Protein AF-A0A7S0WZC3-F1 (afdb_monomer_lite)

InterPro domains:
  IPR027417 P-loop containing nucleoside triphosphate hydrolase [SSF52540] (1-118)
  IPR050311 Origin recognition complex 1/Cell division control protein 6 [PTHR10763] (1-121)
  IPR054425 Cdc6/ORC1-like, ATPase lid domain [PF22606] (60-116)

Organism: NCBI:txid1034604

Foldseek 3Di:
DCLVCLDPVSVVVVVLLVQCVDPPHPDDDDDDDPDPCPLVSDDVVSNVSVVVPDDDDDQAALVRLLVVVCVVCVVVVNNVVDDSVNLSVLSVVCNVPPSDSVSSVVSVVVVVVVVVVVVPPPCVPVVVVVVVVVVVVVPD

Sequence (140 aa):
EIDVLITKDQGVLYNLFEWPMRPGSRFAVIGVSNTHDLDERVLPRIQSRLASAKLAFAPYNREQLTAIVTQRLESAGVLHLVEPYAIQIAVAKVAGSTGDVRRALELLRRTVEIAEQASKAPQTAAARAAAAVAGAAASA

Structure (mmCIF, N/CA/C/O backbone):
data_AF-A0A7S0WZC3-F1
#
_entry.id   AF-A0A7S0WZC3-F1
#
loop_
_atom_site.group_PDB
_atom_site.id
_atom_site.type_symbol
_atom_site.label_atom_id
_atom_site.label_alt_id
_atom_site.label_comp_id
_atom_site.label_asym_id
_atom_site.label_entity_id
_atom_site.label_seq_id
_atom_site.pdbx_PDB_ins_code
_atom_site.Cartn_x
_atom_site.Cartn_y
_atom_site.Cartn_z
_atom_site.occupancy
_atom_site.B_iso_or_equiv
_atom_site.auth_seq_id
_atom_site.auth_comp_id
_atom_site.auth_asym_id
_atom_site.auth_atom_id
_atom_site.pdbx_PDB_model_num
ATOM 1 N N . GLU A 1 1 ? 2.412 -8.228 -9.743 1.00 83.12 1 GLU A N 1
ATOM 2 C CA . GLU A 1 1 ? 3.502 -7.323 -9.335 1.00 83.12 1 GLU A CA 1
ATOM 3 C C . GLU A 1 1 ? 4.586 -7.441 -10.405 1.00 83.12 1 GLU A C 1
ATOM 5 O O . GLU A 1 1 ? 4.773 -8.536 -10.932 1.00 83.12 1 GLU A O 1
ATOM 10 N N . ILE A 1 2 ? 5.139 -6.324 -10.888 1.00 86.38 2 ILE A N 1
ATOM 11 C CA . ILE A 1 2 ? 6.032 -6.322 -12.069 1.00 86.38 2 ILE A CA 1
ATOM 12 C C . ILE A 1 2 ? 7.431 -6.876 -11.760 1.00 86.38 2 ILE A C 1
ATOM 14 O O . ILE A 1 2 ? 8.098 -7.416 -12.637 1.00 86.38 2 ILE A O 1
ATOM 18 N N . ASP A 1 3 ? 7.841 -6.791 -10.502 1.00 84.88 3 ASP A N 1
ATOM 19 C CA . ASP A 1 3 ? 9.036 -7.405 -9.923 1.00 84.88 3 ASP A CA 1
ATOM 20 C C . ASP A 1 3 ? 9.087 -8.934 -10.100 1.00 84.88 3 ASP A C 1
ATOM 22 O O . ASP A 1 3 ? 10.170 -9.491 -10.277 1.00 84.88 3 ASP A O 1
ATOM 26 N N . VAL A 1 4 ? 7.937 -9.612 -10.166 1.00 85.69 4 VAL A N 1
ATOM 27 C CA . VAL A 1 4 ? 7.846 -11.052 -10.488 1.00 85.69 4 VAL A CA 1
ATOM 28 C C . VAL A 1 4 ? 8.352 -11.365 -11.903 1.00 85.69 4 VAL A C 1
ATOM 30 O O . VAL A 1 4 ? 8.828 -12.467 -12.168 1.00 85.69 4 VAL A O 1
ATOM 33 N N . LEU A 1 5 ? 8.278 -10.402 -12.826 1.00 84.19 5 LEU A N 1
ATOM 34 C CA . LEU A 1 5 ? 8.725 -10.571 -14.213 1.00 84.19 5 LEU A CA 1
ATOM 35 C C . LEU A 1 5 ? 10.236 -10.350 -14.389 1.00 84.19 5 LEU A C 1
ATOM 37 O O . LEU A 1 5 ? 10.746 -10.485 -15.505 1.00 84.19 5 LEU A O 1
ATOM 41 N N . ILE A 1 6 ? 10.966 -10.026 -13.315 1.00 82.31 6 ILE A N 1
ATOM 42 C CA . ILE A 1 6 ? 12.427 -9.931 -13.339 1.00 82.31 6 ILE A CA 1
ATOM 43 C C . ILE A 1 6 ? 13.006 -11.348 -13.362 1.00 82.31 6 ILE A C 1
ATOM 45 O O . ILE A 1 6 ? 13.189 -11.998 -12.334 1.00 82.31 6 ILE A O 1
ATOM 49 N N . THR A 1 7 ? 13.316 -11.831 -14.559 1.00 83.00 7 THR A N 1
ATOM 50 C CA . THR A 1 7 ? 14.033 -13.093 -14.779 1.00 83.00 7 THR A CA 1
ATOM 51 C C . THR A 1 7 ? 15.495 -12.830 -15.144 1.00 83.00 7 THR A C 1
ATOM 53 O O . THR A 1 7 ? 15.889 -11.683 -15.335 1.00 83.00 7 THR A O 1
ATOM 56 N N . LYS A 1 8 ? 16.329 -13.874 -15.255 1.00 77.50 8 LYS A N 1
ATOM 57 C CA . LYS A 1 8 ? 17.740 -13.712 -15.664 1.00 77.50 8 LYS A CA 1
ATOM 58 C C . LYS A 1 8 ? 17.879 -13.080 -17.053 1.00 77.50 8 LYS A C 1
ATOM 60 O O . LYS A 1 8 ? 18.728 -12.218 -17.241 1.00 77.50 8 LYS A O 1
ATOM 65 N N . ASP A 1 9 ? 17.009 -13.468 -17.983 1.00 79.50 9 ASP A N 1
ATOM 66 C CA . ASP A 1 9 ? 17.070 -12.998 -19.371 1.00 79.50 9 ASP A CA 1
ATOM 67 C C . ASP A 1 9 ? 16.384 -11.639 -19.574 1.00 79.50 9 ASP A C 1
ATOM 69 O O . ASP A 1 9 ? 16.621 -10.978 -20.581 1.00 79.50 9 ASP A O 1
ATOM 73 N N . GLN A 1 10 ? 15.508 -11.221 -18.647 1.00 80.00 10 GLN A N 1
ATOM 74 C CA . GLN A 1 10 ? 14.750 -9.954 -18.654 1.00 80.00 10 GLN A CA 1
ATOM 75 C C . GLN A 1 10 ? 14.017 -9.600 -19.969 1.00 80.00 10 GLN A C 1
ATOM 77 O O . GLN A 1 10 ? 13.505 -8.489 -20.118 1.00 80.00 10 GLN A O 1
ATOM 82 N N . GLY A 1 11 ? 13.903 -10.535 -20.918 1.00 83.88 11 GLY A N 1
ATOM 83 C CA . GLY A 1 11 ? 13.365 -10.275 -22.256 1.00 83.88 11 GLY A CA 1
ATOM 84 C C . GLY A 1 11 ? 11.889 -9.876 -22.251 1.00 83.88 11 GLY A C 1
ATOM 85 O O . GLY A 1 11 ? 11.481 -8.996 -23.004 1.00 83.88 11 GLY A O 1
ATOM 86 N N . VAL A 1 12 ? 11.089 -10.461 -21.354 1.00 86.38 12 VAL A N 1
ATOM 87 C CA . VAL A 1 12 ? 9.667 -10.109 -21.197 1.00 86.38 12 VAL A CA 1
ATOM 88 C C . VAL A 1 12 ? 9.514 -8.660 -20.739 1.00 86.38 12 VAL A C 1
ATOM 90 O O . VAL A 1 12 ? 8.738 -7.904 -21.321 1.00 86.38 12 VAL A O 1
ATOM 93 N N . LEU A 1 13 ? 10.288 -8.261 -19.728 1.00 86.00 13 LEU A N 1
ATOM 94 C CA . LEU A 1 13 ? 10.252 -6.911 -19.182 1.00 86.00 13 LEU A CA 1
ATOM 95 C C . LEU A 1 13 ? 10.735 -5.883 -20.213 1.00 86.00 13 LEU A C 1
ATOM 97 O O . LEU A 1 13 ? 10.120 -4.833 -20.379 1.00 86.00 13 LEU A O 1
ATOM 101 N N . TYR A 1 14 ? 11.790 -6.218 -20.959 1.00 85.94 14 TYR A N 1
ATOM 102 C CA . TYR A 1 14 ? 12.279 -5.397 -22.062 1.00 85.94 14 TYR A CA 1
ATOM 103 C C . TYR A 1 14 ? 11.193 -5.164 -23.121 1.00 85.94 14 TYR A C 1
ATOM 105 O O . TYR A 1 14 ? 10.919 -4.018 -23.470 1.00 85.94 14 TYR A O 1
ATOM 113 N N . ASN A 1 15 ? 10.539 -6.235 -23.584 1.00 87.25 15 ASN A N 1
ATOM 114 C CA . ASN A 1 15 ? 9.492 -6.156 -24.603 1.00 87.25 15 ASN A CA 1
ATOM 115 C C . ASN A 1 15 ? 8.307 -5.300 -24.140 1.00 87.25 15 ASN A C 1
ATOM 117 O O . ASN A 1 15 ? 7.837 -4.450 -24.895 1.00 87.25 15 ASN A O 1
ATOM 121 N N . LEU A 1 16 ? 7.869 -5.469 -22.887 1.00 88.00 16 LEU A N 1
ATOM 122 C CA . LEU A 1 16 ? 6.785 -4.677 -22.301 1.00 88.00 16 LEU A CA 1
ATOM 123 C C . LEU A 1 16 ? 7.072 -3.172 -22.349 1.00 88.00 16 LEU A C 1
ATOM 125 O O . LEU A 1 16 ? 6.179 -2.397 -22.681 1.00 88.00 16 LEU A O 1
ATOM 129 N N . PHE A 1 17 ? 8.308 -2.755 -22.066 1.00 85.19 17 PHE A N 1
ATOM 130 C CA . PHE A 1 17 ? 8.698 -1.343 -22.136 1.00 85.19 17 PHE A CA 1
ATOM 131 C C . PHE A 1 17 ? 9.059 -0.868 -23.549 1.00 85.19 17 PHE A C 1
ATOM 133 O O . PHE A 1 17 ? 9.088 0.337 -23.795 1.00 85.19 17 PHE A O 1
ATOM 140 N N . GLU A 1 18 ? 9.303 -1.779 -24.491 1.00 86.25 18 GLU A N 1
ATOM 141 C CA . GLU A 1 18 ? 9.550 -1.442 -25.894 1.00 86.25 18 GLU A CA 1
ATOM 142 C C . GLU A 1 18 ? 8.247 -1.175 -26.664 1.00 86.25 18 GLU A C 1
ATOM 144 O O . GLU A 1 18 ? 8.193 -0.259 -27.484 1.00 86.25 18 GLU A O 1
ATOM 149 N N . TRP A 1 19 ? 7.179 -1.938 -26.408 1.00 89.56 19 TRP A N 1
ATOM 150 C CA . TRP A 1 19 ? 5.927 -1.841 -27.171 1.00 89.56 19 TRP A CA 1
ATOM 151 C C . TRP A 1 19 ? 5.286 -0.438 -27.195 1.00 89.56 19 TRP A C 1
ATOM 153 O O . TRP A 1 19 ? 4.825 -0.041 -28.270 1.00 89.56 19 TRP A O 1
ATOM 163 N N . PRO A 1 20 ? 5.275 0.354 -26.101 1.00 88.06 20 PRO A N 1
ATOM 164 C CA . PRO A 1 20 ? 4.784 1.735 -26.131 1.00 88.06 20 PRO A CA 1
ATOM 165 C C . PRO A 1 20 ? 5.627 2.671 -27.006 1.00 88.06 20 PRO A C 1
ATOM 167 O O . PRO A 1 20 ? 5.119 3.667 -27.504 1.00 88.06 20 PRO A O 1
ATOM 170 N N . MET A 1 21 ? 6.914 2.365 -27.203 1.00 85.06 21 MET A N 1
ATOM 171 C CA . MET A 1 21 ? 7.858 3.235 -27.918 1.00 85.06 21 MET A CA 1
ATOM 172 C C . MET A 1 21 ? 7.846 3.036 -29.436 1.00 85.06 21 MET A C 1
ATOM 174 O O . MET A 1 21 ? 8.493 3.791 -30.162 1.00 85.06 21 MET A O 1
ATOM 178 N N . ARG A 1 22 ? 7.145 2.014 -29.937 1.00 89.81 22 ARG A N 1
ATOM 179 C CA . ARG A 1 22 ? 7.088 1.734 -31.374 1.00 89.81 22 ARG A CA 1
ATOM 180 C C . ARG A 1 22 ? 6.279 2.816 -32.106 1.00 89.81 22 ARG A C 1
ATOM 182 O O . ARG A 1 22 ? 5.237 3.243 -31.605 1.00 89.81 22 ARG A O 1
ATOM 189 N N . PRO A 1 23 ? 6.711 3.252 -33.303 1.00 91.50 23 PRO A N 1
ATOM 190 C CA . PRO A 1 23 ? 5.985 4.258 -34.070 1.00 91.50 23 PRO A CA 1
ATOM 191 C C . PRO A 1 23 ? 4.574 3.759 -34.410 1.00 91.50 23 PRO A C 1
ATOM 193 O O . PRO A 1 23 ? 4.395 2.622 -34.839 1.00 91.50 23 PRO A O 1
ATOM 196 N N . GLY A 1 24 ? 3.567 4.607 -34.186 1.00 93.31 24 GLY A N 1
ATOM 197 C CA . GLY A 1 24 ? 2.154 4.253 -34.375 1.00 93.31 24 GLY A CA 1
ATOM 198 C C . GLY A 1 24 ? 1.546 3.399 -33.253 1.00 93.31 24 GLY A C 1
ATOM 199 O O . GLY A 1 24 ? 0.389 2.992 -33.363 1.00 93.31 24 GLY A O 1
ATOM 200 N N . SER A 1 25 ? 2.286 3.133 -32.171 1.00 92.06 25 SER A N 1
ATOM 201 C CA . SER A 1 25 ? 1.772 2.385 -31.024 1.00 92.06 25 SER A CA 1
ATOM 202 C C . SER A 1 25 ? 0.731 3.193 -30.244 1.00 92.06 25 SER A C 1
ATOM 204 O O . SER A 1 25 ? 0.939 4.358 -29.913 1.00 92.06 25 SER A O 1
ATOM 206 N N . ARG A 1 26 ? -0.398 2.554 -29.920 1.00 91.81 26 ARG A N 1
ATOM 207 C CA . ARG A 1 26 ? -1.445 3.077 -29.018 1.00 91.81 26 ARG A CA 1
ATOM 208 C C . ARG A 1 26 ? -1.473 2.301 -27.699 1.00 91.81 26 ARG A C 1
ATOM 210 O O . ARG A 1 26 ? -2.535 2.076 -27.125 1.00 91.81 26 ARG A O 1
ATOM 217 N N . PHE A 1 27 ? -0.310 1.827 -27.268 1.00 89.81 27 PHE A N 1
ATOM 218 C CA . PHE A 1 27 ? -0.153 0.954 -26.115 1.00 89.81 27 PHE A CA 1
ATOM 219 C C . PHE A 1 27 ? 0.498 1.704 -24.952 1.00 89.81 27 PHE A C 1
ATOM 221 O O . PHE A 1 27 ? 1.499 2.392 -25.136 1.00 89.81 27 PHE A O 1
ATOM 228 N N . ALA A 1 28 ? -0.058 1.548 -23.753 1.00 88.50 28 ALA A N 1
ATOM 229 C CA . ALA A 1 28 ? 0.479 2.109 -22.520 1.00 88.50 28 ALA A CA 1
ATOM 230 C C . ALA A 1 28 ? 0.640 0.999 -21.477 1.00 88.50 28 ALA A C 1
ATOM 232 O O . ALA A 1 28 ? -0.218 0.124 -21.360 1.00 88.50 28 ALA A O 1
ATOM 233 N N . VAL A 1 29 ? 1.730 1.052 -20.710 1.00 87.31 29 VAL A N 1
ATOM 234 C CA . VAL A 1 29 ? 2.024 0.099 -19.633 1.00 87.31 29 VAL A CA 1
ATOM 235 C C . VAL A 1 29 ? 2.090 0.843 -18.316 1.00 87.31 29 VAL A C 1
ATOM 237 O O . VAL A 1 29 ? 2.845 1.802 -18.182 1.00 87.31 29 VAL A O 1
ATOM 240 N N . ILE A 1 30 ? 1.332 0.360 -17.334 1.00 89.06 30 ILE A N 1
ATOM 241 C CA . ILE A 1 30 ? 1.418 0.806 -15.946 1.00 89.06 30 ILE A CA 1
ATOM 242 C C . ILE A 1 30 ? 1.898 -0.390 -15.127 1.00 89.06 30 ILE A C 1
ATOM 244 O O . ILE A 1 30 ? 1.184 -1.380 -14.975 1.00 89.06 30 ILE A O 1
ATOM 248 N N . GLY A 1 31 ? 3.136 -0.313 -14.645 1.00 88.00 31 GLY A N 1
ATOM 249 C CA . GLY A 1 31 ? 3.736 -1.326 -13.783 1.00 88.00 31 GLY A CA 1
ATOM 250 C C . GLY A 1 31 ? 3.588 -0.948 -12.313 1.00 88.00 31 GLY A C 1
ATOM 251 O O . GLY A 1 31 ? 3.921 0.170 -11.934 1.00 88.00 31 GLY A O 1
ATOM 252 N N . VAL A 1 32 ? 3.130 -1.885 -11.482 1.00 90.31 32 VAL A N 1
ATOM 253 C CA . VAL A 1 32 ? 3.085 -1.727 -10.020 1.00 90.31 32 VAL A CA 1
ATOM 254 C C . VAL A 1 32 ? 4.090 -2.691 -9.392 1.00 90.31 32 VAL A C 1
ATOM 256 O O . VAL A 1 32 ? 4.041 -3.897 -9.659 1.00 90.31 32 VAL A O 1
ATOM 259 N N . SER A 1 33 ? 4.997 -2.146 -8.581 1.00 88.38 33 SER A N 1
ATOM 260 C CA . SER A 1 33 ? 6.030 -2.863 -7.827 1.00 88.38 33 SER A CA 1
ATOM 261 C C . SER A 1 33 ? 5.900 -2.518 -6.349 1.00 88.38 33 SER A C 1
ATOM 263 O O . SER A 1 33 ? 5.606 -1.368 -6.019 1.00 88.38 33 SER A O 1
ATOM 265 N N . ASN A 1 34 ? 6.148 -3.488 -5.472 1.00 84.00 34 ASN A N 1
ATOM 266 C CA . ASN A 1 34 ? 6.205 -3.243 -4.028 1.00 84.00 34 ASN A CA 1
ATOM 267 C C . ASN A 1 34 ? 7.543 -2.634 -3.605 1.00 84.00 34 ASN A C 1
ATOM 269 O O . ASN A 1 34 ? 7.637 -1.977 -2.568 1.00 84.00 34 ASN A O 1
ATOM 273 N N . THR A 1 35 ? 8.586 -2.866 -4.398 1.00 76.88 35 THR A N 1
ATOM 274 C CA . THR A 1 35 ? 9.932 -2.419 -4.081 1.00 76.88 35 THR A CA 1
ATOM 275 C C . THR A 1 35 ? 10.324 -1.218 -4.933 1.00 76.88 35 THR A C 1
ATOM 277 O O . THR A 1 35 ? 9.985 -1.110 -6.117 1.00 76.88 35 THR A O 1
ATOM 280 N N . HIS A 1 36 ? 11.030 -0.286 -4.294 1.00 72.25 36 HIS A N 1
ATOM 281 C CA . HIS A 1 36 ? 11.493 0.953 -4.911 1.00 72.25 36 HIS A CA 1
ATOM 282 C C . HIS A 1 36 ? 12.813 0.778 -5.674 1.00 72.25 36 HIS A C 1
ATOM 284 O O . HIS A 1 36 ? 13.229 1.727 -6.321 1.00 72.25 36 HIS A O 1
ATOM 290 N N . ASP A 1 37 ? 13.438 -0.397 -5.620 1.00 73.94 37 ASP A N 1
ATOM 291 C CA . ASP A 1 37 ? 14.732 -0.752 -6.224 1.00 73.94 37 ASP A CA 1
ATOM 292 C C . ASP A 1 37 ? 14.583 -1.481 -7.575 1.00 73.94 37 ASP A C 1
ATOM 294 O O . ASP A 1 37 ? 15.542 -2.049 -8.099 1.00 73.94 37 ASP A O 1
ATOM 298 N N . LEU A 1 38 ? 13.379 -1.491 -8.163 1.00 74.81 38 LEU A N 1
ATOM 299 C CA . LEU A 1 38 ? 13.123 -2.134 -9.457 1.00 74.81 38 LEU A CA 1
ATOM 300 C C . LEU A 1 38 ? 14.107 -1.650 -10.535 1.00 74.81 38 LEU A C 1
ATOM 302 O O . LEU A 1 38 ? 14.604 -2.447 -11.321 1.00 74.81 38 LEU A O 1
ATOM 306 N N . ASP A 1 39 ? 14.405 -0.356 -10.554 1.00 73.06 39 ASP A N 1
ATOM 307 C CA . ASP A 1 39 ? 15.332 0.298 -11.475 1.00 73.06 39 ASP A CA 1
ATOM 308 C C . ASP A 1 39 ? 16.792 -0.140 -11.305 1.00 73.06 39 ASP A C 1
ATOM 310 O O . ASP A 1 39 ? 17.530 -0.148 -12.287 1.00 73.06 39 ASP A O 1
ATOM 314 N N . GLU A 1 40 ? 17.194 -0.566 -10.109 1.00 76.62 40 GLU A N 1
ATOM 315 C CA . GLU A 1 40 ? 18.545 -1.072 -9.831 1.00 76.62 40 GLU A CA 1
ATOM 316 C C . GLU A 1 40 ? 18.718 -2.534 -10.270 1.00 76.62 40 GLU A C 1
ATOM 318 O O . GLU A 1 40 ? 19.829 -2.995 -10.530 1.00 76.62 40 GLU A O 1
ATOM 323 N N . ARG A 1 41 ? 17.610 -3.276 -10.376 1.00 77.19 41 ARG A N 1
ATOM 324 C CA . ARG A 1 41 ? 17.596 -4.716 -10.681 1.00 77.19 41 ARG A CA 1
ATOM 325 C C . ARG A 1 41 ? 17.398 -5.027 -12.165 1.00 77.19 41 ARG A C 1
ATOM 327 O O . ARG A 1 41 ? 17.535 -6.183 -12.576 1.00 77.19 41 ARG A O 1
ATOM 334 N N . VAL A 1 42 ? 17.057 -4.026 -12.973 1.00 80.06 42 VAL A N 1
ATOM 335 C CA . VAL A 1 42 ? 16.792 -4.174 -14.412 1.00 80.06 42 VAL A CA 1
ATOM 336 C C . VAL A 1 42 ? 17.986 -3.755 -15.264 1.00 80.06 42 VAL A C 1
ATOM 338 O O . VAL A 1 42 ? 18.847 -2.991 -14.840 1.00 80.06 42 VAL A O 1
ATOM 341 N N . LEU A 1 43 ? 18.032 -4.235 -16.507 1.00 79.06 43 LEU A N 1
ATOM 342 C CA . LEU A 1 43 ? 19.067 -3.854 -17.465 1.00 79.06 43 LEU A CA 1
ATOM 343 C C . LEU A 1 43 ? 19.127 -2.319 -17.645 1.00 79.06 43 LEU A C 1
ATOM 345 O O . LEU A 1 43 ? 18.073 -1.685 -17.775 1.00 79.06 43 LEU A O 1
ATOM 349 N N . PRO A 1 44 ? 20.324 -1.716 -17.809 1.00 79.44 44 PRO A N 1
ATOM 350 C CA . PRO A 1 44 ? 20.492 -0.260 -17.944 1.00 79.44 44 PRO A CA 1
ATOM 351 C C . PRO A 1 44 ? 19.638 0.385 -19.052 1.00 79.44 44 PRO A C 1
ATOM 353 O O . PRO A 1 44 ? 19.162 1.513 -18.931 1.00 79.44 44 PRO A O 1
ATOM 356 N N . ARG A 1 45 ? 19.380 -0.356 -20.141 1.00 78.12 45 ARG A N 1
ATOM 357 C CA . ARG A 1 45 ? 18.525 0.093 -21.259 1.00 78.12 45 ARG A CA 1
ATOM 358 C C . ARG A 1 45 ? 17.047 0.215 -20.868 1.00 78.12 45 ARG A C 1
ATOM 360 O O . ARG A 1 45 ? 16.319 0.983 -21.488 1.00 78.12 45 ARG A O 1
ATOM 367 N N . ILE A 1 46 ? 16.584 -0.572 -19.898 1.00 78.31 46 ILE A N 1
ATOM 368 C CA . ILE A 1 46 ? 15.225 -0.493 -19.343 1.00 78.31 46 ILE A CA 1
ATOM 369 C C . ILE A 1 46 ? 15.184 0.604 -18.276 1.00 78.31 46 ILE A C 1
ATOM 371 O O . ILE A 1 46 ? 14.282 1.437 -18.293 1.00 78.31 46 ILE A O 1
ATOM 375 N N . GLN A 1 47 ? 16.206 0.670 -17.419 1.00 79.62 47 GLN A N 1
ATOM 376 C CA . GLN A 1 47 ? 16.343 1.686 -16.374 1.00 79.62 47 GLN A CA 1
ATOM 377 C C . GLN A 1 47 ? 16.252 3.115 -16.928 1.00 79.62 47 GLN A C 1
ATOM 379 O O . GLN A 1 47 ? 15.448 3.914 -16.451 1.00 79.62 47 GLN A O 1
ATOM 384 N N . SER A 1 48 ? 17.005 3.420 -17.992 1.00 78.56 48 SER A N 1
ATOM 385 C CA . SER A 1 48 ? 16.986 4.742 -18.637 1.00 78.56 48 SER A CA 1
ATOM 386 C C . SER A 1 48 ? 15.593 5.159 -19.124 1.00 78.56 48 SER A C 1
ATOM 388 O O . SER A 1 48 ? 15.308 6.351 -19.196 1.00 78.56 48 SER A O 1
ATOM 390 N N . ARG A 1 49 ? 14.723 4.196 -19.446 1.00 74.50 49 ARG A N 1
ATOM 391 C CA . ARG A 1 49 ? 13.352 4.438 -19.916 1.00 74.50 49 ARG A CA 1
ATOM 392 C C . ARG A 1 49 ? 12.354 4.572 -18.766 1.00 74.50 49 ARG A C 1
ATOM 394 O O . ARG A 1 49 ? 11.351 5.259 -18.909 1.00 74.50 49 ARG A O 1
ATOM 401 N N . LEU A 1 50 ? 12.634 3.918 -17.640 1.00 74.00 50 LEU A N 1
ATOM 402 C CA . LEU A 1 50 ? 11.813 3.944 -16.429 1.00 74.00 50 LEU A CA 1
ATOM 403 C C . LEU A 1 50 ? 12.030 5.200 -15.577 1.00 74.00 50 LEU A C 1
ATOM 405 O O . LEU A 1 50 ? 11.089 5.669 -14.938 1.00 74.00 50 LEU A O 1
ATOM 409 N N . ALA A 1 51 ? 13.250 5.745 -15.572 1.00 64.81 51 ALA A N 1
ATOM 410 C CA . ALA A 1 51 ? 13.668 6.796 -14.644 1.00 64.81 51 ALA A CA 1
ATOM 411 C C . ALA A 1 51 ? 12.786 8.060 -14.675 1.00 64.81 51 ALA A C 1
ATOM 413 O O . ALA A 1 51 ? 12.600 8.703 -13.646 1.00 64.81 51 ALA A O 1
ATOM 414 N N . SER A 1 52 ? 12.199 8.408 -15.823 1.00 65.94 52 SER A N 1
ATOM 415 C CA . SER A 1 52 ? 11.393 9.629 -15.976 1.00 65.94 52 SER A CA 1
ATOM 416 C C . SER A 1 52 ? 9.905 9.468 -15.625 1.00 65.94 52 SER A C 1
ATOM 418 O O . SER A 1 52 ? 9.198 10.469 -15.583 1.00 65.94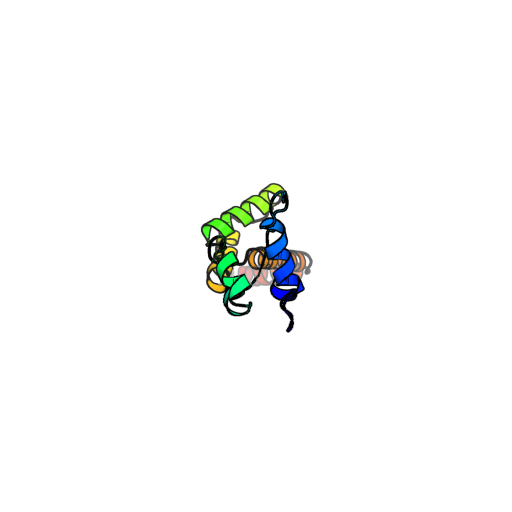 52 SER A O 1
ATOM 420 N N . ALA A 1 53 ? 9.411 8.246 -15.386 1.00 76.88 53 ALA A N 1
ATOM 421 C CA . ALA A 1 53 ? 7.973 7.956 -15.268 1.00 76.88 53 ALA A CA 1
ATOM 422 C C . ALA A 1 53 ? 7.568 7.282 -13.939 1.00 76.88 53 ALA A C 1
ATOM 424 O O . ALA A 1 53 ? 6.500 6.674 -13.845 1.00 76.88 53 ALA A O 1
ATOM 425 N N . LYS A 1 54 ? 8.414 7.360 -12.905 1.00 80.06 54 LYS A N 1
ATOM 426 C CA . LYS A 1 54 ? 8.183 6.705 -11.608 1.00 80.06 54 LYS A CA 1
ATOM 427 C C . LYS A 1 54 ? 7.323 7.577 -10.691 1.00 80.06 54 LYS A C 1
ATOM 429 O O . LYS A 1 54 ? 7.655 8.730 -10.430 1.00 80.06 54 LYS A O 1
ATOM 434 N N . LEU A 1 55 ? 6.257 6.993 -10.146 1.00 87.88 55 LEU A N 1
ATOM 435 C CA . LEU A 1 55 ? 5.459 7.576 -9.068 1.00 87.88 55 LEU A CA 1
ATOM 436 C C . LEU A 1 55 ? 5.615 6.709 -7.816 1.00 87.88 55 LEU A C 1
ATOM 438 O O . LEU A 1 55 ? 5.215 5.546 -7.816 1.00 87.88 55 LEU A O 1
ATOM 442 N N . ALA A 1 56 ? 6.212 7.269 -6.764 1.00 87.25 56 ALA A N 1
ATOM 443 C CA . ALA A 1 56 ? 6.376 6.585 -5.486 1.00 87.25 56 ALA A CA 1
ATOM 444 C C . ALA A 1 56 ? 5.161 6.837 -4.582 1.00 87.25 56 ALA A C 1
ATOM 446 O O . ALA A 1 56 ? 4.785 7.986 -4.342 1.00 87.25 56 ALA A O 1
ATOM 447 N N . PHE A 1 57 ? 4.569 5.763 -4.057 1.00 89.38 57 PHE A N 1
ATOM 448 C CA . PHE A 1 57 ? 3.514 5.840 -3.050 1.00 89.38 57 PHE A CA 1
ATOM 449 C C . PHE A 1 57 ? 4.144 5.708 -1.666 1.00 89.38 57 PHE A C 1
ATOM 451 O O . PHE A 1 57 ? 4.548 4.620 -1.258 1.00 89.38 57 PHE A O 1
ATOM 458 N N . ALA A 1 58 ? 4.250 6.829 -0.953 1.00 89.12 58 ALA A N 1
ATOM 459 C CA . ALA A 1 58 ? 4.713 6.825 0.428 1.00 89.12 58 ALA A CA 1
ATOM 460 C C . ALA A 1 58 ? 3.701 6.103 1.343 1.00 89.12 58 ALA A C 1
ATOM 462 O O . ALA A 1 58 ? 2.499 6.122 1.053 1.00 89.12 58 ALA A O 1
ATOM 463 N N . PRO A 1 59 ? 4.156 5.501 2.459 1.00 90.50 59 PRO A N 1
ATOM 464 C CA . PRO A 1 59 ? 3.259 4.968 3.478 1.00 90.50 59 PRO A CA 1
ATOM 465 C C . PRO A 1 59 ? 2.275 6.033 3.964 1.00 90.50 59 PRO A C 1
ATOM 467 O O . PRO A 1 59 ? 2.617 7.217 4.043 1.00 90.50 59 PRO A O 1
ATOM 470 N N . TYR A 1 60 ? 1.059 5.618 4.316 1.00 94.31 60 TYR A N 1
ATOM 471 C CA . TYR A 1 60 ? 0.046 6.564 4.762 1.00 94.31 60 TYR A CA 1
ATOM 472 C C . TYR A 1 60 ? 0.422 7.183 6.105 1.00 94.31 60 TYR A C 1
ATOM 474 O O . TYR A 1 60 ? 0.832 6.497 7.046 1.00 94.31 60 TYR A O 1
ATOM 482 N N . ASN A 1 61 ? 0.208 8.491 6.215 1.00 92.19 61 ASN A N 1
ATOM 483 C CA . ASN A 1 61 ? 0.331 9.182 7.487 1.00 92.19 61 ASN A CA 1
ATOM 484 C C . ASN A 1 61 ? -0.899 8.916 8.383 1.00 92.19 61 ASN A C 1
ATOM 486 O O . ASN A 1 61 ? -1.918 8.361 7.960 1.00 92.19 61 ASN A O 1
ATOM 490 N N . ARG A 1 62 ? -0.808 9.326 9.651 1.00 92.88 62 ARG A N 1
ATOM 491 C CA . ARG A 1 62 ? -1.869 9.118 10.650 1.00 92.88 62 ARG A CA 1
ATOM 492 C C . ARG A 1 62 ? -3.215 9.722 10.230 1.00 92.88 62 ARG A C 1
ATOM 494 O O . ARG A 1 62 ? -4.255 9.112 10.466 1.00 92.88 62 ARG A O 1
ATOM 501 N N . GLU A 1 63 ? -3.208 10.902 9.622 1.00 93.38 63 GLU A N 1
ATOM 502 C CA . GLU A 1 63 ? -4.425 11.610 9.205 1.00 93.38 63 GLU A CA 1
ATOM 503 C C . GLU A 1 63 ? -5.092 10.907 8.019 1.00 93.38 63 GLU A C 1
ATOM 505 O O . GLU A 1 63 ? -6.293 10.651 8.051 1.00 93.38 63 GLU A O 1
ATOM 510 N N . GLN A 1 64 ? -4.300 10.495 7.027 1.00 94.69 64 GLN A N 1
ATOM 511 C CA . GLN A 1 64 ? -4.747 9.725 5.868 1.00 94.69 64 GLN A CA 1
ATOM 512 C C . GLN A 1 64 ? -5.342 8.382 6.290 1.00 94.69 64 GLN A C 1
ATOM 514 O O . GLN A 1 64 ? -6.438 8.036 5.859 1.00 94.69 64 GLN A O 1
ATOM 519 N N . LEU A 1 65 ? -4.661 7.640 7.168 1.00 94.88 65 LEU A N 1
ATOM 520 C CA . LEU A 1 65 ? -5.185 6.377 7.686 1.00 94.88 65 LEU A CA 1
ATOM 521 C C .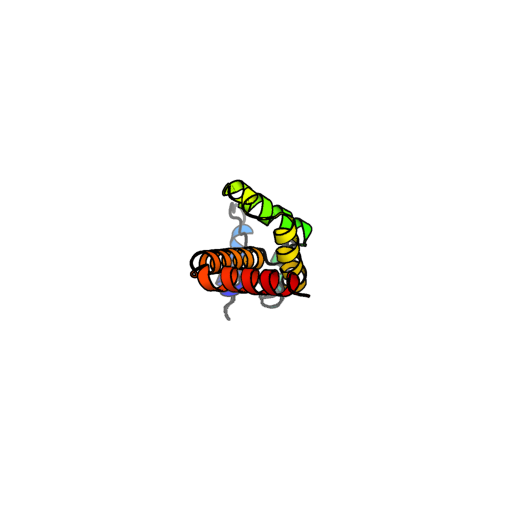 LEU A 1 65 ? -6.493 6.578 8.455 1.00 94.88 65 LEU A C 1
ATOM 523 O O . LEU A 1 65 ? -7.425 5.799 8.272 1.00 94.88 65 LEU A O 1
ATOM 527 N N . THR A 1 66 ? -6.583 7.628 9.276 1.00 94.38 66 THR A N 1
ATOM 528 C CA . THR A 1 66 ? -7.808 7.946 10.023 1.00 94.38 66 THR A CA 1
ATOM 529 C C . THR A 1 66 ? -8.952 8.247 9.062 1.00 94.38 66 THR A C 1
ATOM 531 O O . THR A 1 66 ? -10.023 7.664 9.195 1.00 94.38 66 THR A O 1
ATOM 534 N N . ALA A 1 67 ? -8.718 9.088 8.053 1.00 94.81 67 ALA A N 1
ATOM 535 C CA . ALA A 1 67 ? -9.719 9.422 7.047 1.00 94.81 67 ALA A CA 1
ATOM 536 C C . ALA A 1 67 ? -10.199 8.181 6.278 1.00 94.81 67 ALA A C 1
ATOM 538 O O . ALA A 1 67 ? -11.402 7.958 6.161 1.00 94.81 67 ALA A O 1
ATOM 539 N N . ILE A 1 68 ? -9.271 7.335 5.814 1.00 94.62 68 ILE A N 1
ATOM 540 C CA . ILE A 1 68 ? -9.606 6.118 5.064 1.00 94.62 68 ILE A CA 1
ATOM 541 C C . ILE A 1 68 ? -10.419 5.154 5.931 1.00 94.62 68 ILE A C 1
ATOM 543 O O . ILE A 1 68 ? -11.437 4.632 5.483 1.00 94.62 68 ILE A O 1
ATOM 547 N N . VAL A 1 69 ? -9.990 4.904 7.168 1.00 93.69 69 VAL A N 1
ATOM 548 C CA . VAL A 1 69 ? -10.679 3.982 8.078 1.00 93.69 69 VAL A CA 1
ATOM 549 C C . VAL A 1 69 ? -12.078 4.489 8.418 1.00 93.69 69 VAL A C 1
ATOM 551 O O . VAL A 1 69 ? -13.038 3.729 8.298 1.00 93.69 69 VAL A O 1
ATOM 554 N N . THR A 1 70 ? -12.216 5.766 8.776 1.00 93.69 70 THR A N 1
ATOM 555 C CA . THR A 1 70 ? -13.517 6.374 9.084 1.00 93.69 70 THR A CA 1
ATOM 556 C C . THR A 1 70 ? -14.458 6.289 7.888 1.00 93.69 70 THR A C 1
ATOM 558 O O . THR A 1 70 ? -15.574 5.798 8.036 1.00 93.69 70 THR A O 1
ATOM 561 N N . GLN A 1 71 ? -13.990 6.646 6.686 1.00 95.00 71 GLN A N 1
ATOM 562 C CA . GLN A 1 71 ? -14.789 6.551 5.462 1.00 95.00 71 GLN A CA 1
ATOM 563 C C . GLN A 1 71 ? -15.246 5.109 5.186 1.00 95.00 71 GLN A C 1
ATOM 565 O O . GLN A 1 71 ? -16.373 4.879 4.745 1.00 95.00 71 GLN A O 1
ATOM 570 N N . ARG A 1 72 ? -14.387 4.112 5.440 1.00 93.06 72 ARG A N 1
ATOM 571 C CA . ARG A 1 72 ? -14.732 2.690 5.267 1.00 93.06 72 ARG A CA 1
ATOM 572 C C . ARG A 1 72 ? -15.797 2.236 6.265 1.00 93.06 72 ARG A C 1
ATOM 574 O O . ARG A 1 72 ? -16.723 1.540 5.859 1.00 93.06 72 ARG A O 1
ATOM 581 N N . LEU A 1 73 ? -15.685 2.633 7.532 1.00 91.69 73 LEU A N 1
ATOM 582 C CA . LEU A 1 73 ? -16.673 2.315 8.571 1.00 91.69 73 LEU A CA 1
ATOM 583 C C . LEU A 1 73 ? -18.015 3.011 8.317 1.00 91.69 73 LEU A C 1
ATOM 585 O O . LEU A 1 73 ? -19.068 2.410 8.524 1.00 91.69 73 LEU A O 1
ATOM 589 N N . GLU A 1 74 ? -17.978 4.250 7.831 1.00 94.38 74 GLU A N 1
ATOM 590 C CA . GLU A 1 74 ? -19.162 5.011 7.434 1.00 94.38 74 GLU A CA 1
ATOM 591 C C . GLU A 1 74 ? -19.864 4.366 6.237 1.00 94.38 74 GLU A C 1
ATOM 593 O O . GLU A 1 74 ? -21.063 4.113 6.290 1.00 94.38 74 GLU A O 1
ATOM 598 N N . SER A 1 75 ? -19.106 3.991 5.201 1.00 93.25 75 SER A N 1
ATOM 599 C CA . SER A 1 75 ? -19.640 3.298 4.017 1.00 93.25 75 SER A CA 1
ATOM 600 C C . SER A 1 75 ? -20.269 1.943 4.359 1.00 93.25 75 SER A C 1
ATOM 602 O O . SER A 1 75 ? -21.176 1.488 3.671 1.00 93.25 75 SER A O 1
ATOM 604 N N . ALA A 1 76 ? -19.784 1.291 5.418 1.00 90.75 76 ALA A N 1
ATOM 605 C CA . ALA A 1 76 ? -20.343 0.049 5.941 1.00 90.75 76 ALA A CA 1
ATOM 606 C C . ALA A 1 76 ? -21.500 0.271 6.938 1.00 90.75 76 ALA A C 1
ATOM 608 O O . ALA A 1 76 ? -22.085 -0.700 7.409 1.00 90.75 76 ALA A O 1
ATOM 609 N N . GLY A 1 77 ? -21.831 1.520 7.283 1.00 91.44 77 GLY A N 1
ATOM 610 C CA . GLY A 1 77 ? -22.909 1.862 8.214 1.00 91.44 77 GLY A CA 1
ATOM 611 C C . GLY A 1 77 ? -22.621 1.533 9.681 1.00 91.44 77 GLY A C 1
ATOM 612 O O . GLY A 1 77 ? -23.522 1.616 10.508 1.00 91.44 77 GLY A O 1
ATOM 613 N N . VAL A 1 78 ? -21.381 1.180 10.032 1.00 90.31 78 VAL A N 1
ATOM 614 C CA . VAL A 1 78 ? -20.990 0.703 11.375 1.00 90.31 78 VAL A CA 1
ATOM 615 C C . VAL A 1 78 ? -20.188 1.725 12.175 1.00 90.31 78 VAL A C 1
ATOM 617 O O . VAL A 1 78 ? -19.760 1.433 13.287 1.00 90.31 78 VAL A O 1
ATOM 620 N N . LEU A 1 79 ? -19.988 2.934 11.641 1.00 89.50 79 LEU A N 1
ATOM 621 C CA . LEU A 1 79 ? -19.218 3.983 12.318 1.00 89.50 79 LEU A CA 1
ATOM 622 C C . LEU A 1 79 ? -19.743 4.280 13.733 1.00 89.50 79 LEU A C 1
ATOM 624 O O . LEU A 1 79 ? -18.958 4.492 14.646 1.00 89.50 79 LEU A O 1
ATOM 628 N N . HIS A 1 80 ? -21.061 4.225 13.928 1.00 89.56 80 HIS A N 1
ATOM 629 C CA . HIS A 1 80 ? -21.709 4.472 15.217 1.00 89.56 80 HIS A CA 1
ATOM 630 C C . HIS A 1 80 ? -21.399 3.416 16.296 1.00 89.56 80 HIS A C 1
ATOM 632 O O . HIS A 1 80 ? -21.635 3.670 17.474 1.00 89.56 80 HIS A O 1
ATOM 638 N N . LEU A 1 81 ? -20.886 2.242 15.914 1.00 87.56 81 LEU A N 1
ATOM 639 C CA . LEU A 1 81 ? -20.518 1.166 16.841 1.00 87.56 81 LEU A CA 1
ATOM 640 C C . LEU A 1 81 ? -19.111 1.342 17.425 1.00 87.56 81 LEU A C 1
ATOM 642 O O . LEU A 1 81 ? -18.752 0.645 18.372 1.00 87.56 81 LEU A O 1
ATOM 646 N N . VAL A 1 82 ? -18.299 2.232 16.849 1.00 87.69 82 VAL A N 1
ATOM 647 C CA . VAL A 1 82 ? -16.894 2.407 17.217 1.00 87.69 82 VAL A CA 1
ATOM 648 C C . VAL A 1 82 ? -16.679 3.816 17.747 1.00 87.69 82 VAL A C 1
ATOM 650 O O . VAL A 1 82 ? -16.979 4.802 17.079 1.00 87.69 82 VAL A O 1
ATOM 653 N N . GLU A 1 83 ? -16.107 3.921 18.944 1.00 90.44 83 GLU A N 1
ATOM 654 C CA . GLU A 1 83 ? -15.747 5.218 19.506 1.00 90.44 83 GLU A CA 1
ATOM 655 C C . GLU A 1 83 ? -14.657 5.899 18.647 1.00 90.44 83 GLU A C 1
ATOM 657 O O . GLU A 1 83 ? -13.626 5.277 18.358 1.00 90.44 83 GLU A O 1
ATOM 662 N N . PRO A 1 84 ? -14.808 7.188 18.279 1.00 89.50 84 PRO A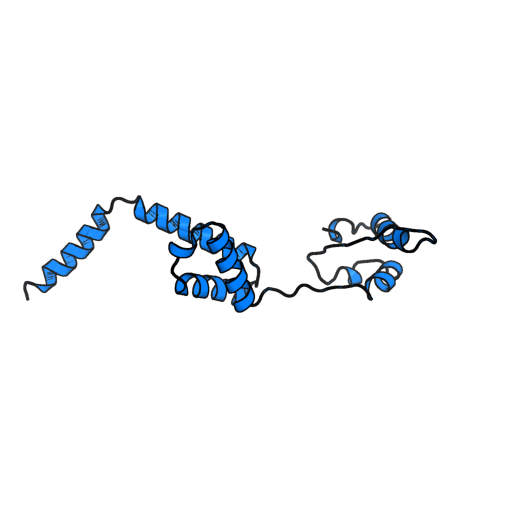 N 1
ATOM 663 C CA . PRO A 1 84 ? -13.827 7.894 17.452 1.00 89.50 84 PRO A CA 1
ATOM 664 C C . PRO A 1 84 ? -12.404 7.888 18.031 1.00 89.50 84 PRO A C 1
ATOM 666 O O . PRO A 1 84 ? -11.426 7.809 17.286 1.00 89.50 84 PRO A O 1
ATOM 669 N N . TYR A 1 85 ? -12.271 7.934 19.359 1.00 90.69 85 TYR A N 1
ATOM 670 C CA . TYR A 1 85 ? -10.972 7.897 20.031 1.00 90.69 85 TYR A CA 1
ATOM 671 C C . TYR A 1 85 ? -10.267 6.538 19.877 1.00 90.69 85 TYR A C 1
ATOM 673 O O . TYR A 1 85 ? -9.049 6.484 19.686 1.00 90.69 85 TYR A O 1
ATOM 681 N N . ALA A 1 86 ? -11.024 5.436 19.847 1.00 89.94 86 ALA A N 1
ATOM 682 C CA . ALA A 1 86 ? -10.480 4.099 19.616 1.00 89.94 86 ALA A CA 1
ATOM 683 C C . ALA A 1 86 ? -9.861 3.967 18.213 1.00 89.94 86 ALA A C 1
ATOM 685 O O . ALA A 1 86 ? -8.789 3.374 18.058 1.00 89.94 86 ALA A O 1
ATOM 686 N N . ILE A 1 87 ? -10.485 4.584 17.200 1.00 91.31 87 ILE A N 1
ATOM 687 C CA . ILE A 1 87 ? -9.952 4.631 15.828 1.00 91.31 87 ILE A CA 1
ATOM 688 C C . ILE A 1 87 ? -8.599 5.350 15.810 1.00 91.31 87 ILE A C 1
ATOM 690 O O . ILE A 1 87 ? -7.642 4.850 15.216 1.00 91.31 87 ILE A O 1
ATOM 694 N N . GLN A 1 88 ? -8.488 6.490 16.498 1.00 91.75 88 GLN A N 1
ATOM 695 C CA . GLN A 1 88 ? -7.243 7.262 16.543 1.00 91.75 88 GLN A CA 1
ATOM 696 C C . GLN A 1 88 ? -6.094 6.477 17.180 1.00 91.75 88 GLN A C 1
ATOM 698 O O . GLN A 1 88 ? -4.978 6.509 16.661 1.00 91.75 88 GLN A O 1
ATOM 703 N N . ILE A 1 89 ? -6.355 5.740 18.263 1.00 90.50 89 ILE A N 1
ATOM 704 C CA . ILE A 1 89 ? -5.341 4.900 18.918 1.00 90.50 89 ILE A CA 1
ATOM 705 C C . ILE A 1 89 ? -4.882 3.776 17.980 1.00 90.50 89 ILE A C 1
ATOM 707 O O . ILE A 1 89 ? -3.677 3.568 17.802 1.00 90.50 89 ILE A O 1
ATOM 711 N N . ALA A 1 90 ? -5.831 3.072 17.354 1.00 90.00 90 ALA A N 1
ATOM 712 C CA . ALA A 1 90 ? -5.536 1.982 16.427 1.00 90.00 90 ALA A CA 1
ATOM 713 C C . ALA A 1 90 ? -4.685 2.469 15.244 1.00 90.00 90 ALA A C 1
ATOM 715 O O . ALA A 1 90 ? -3.655 1.876 14.913 1.00 90.00 90 ALA A O 1
ATOM 716 N N . VAL A 1 91 ? -5.073 3.599 14.651 1.00 93.25 91 VAL A N 1
ATOM 717 C CA . VAL A 1 91 ? -4.351 4.203 13.532 1.00 93.25 91 VAL A CA 1
ATOM 718 C C . VAL A 1 91 ? -2.981 4.727 13.956 1.00 93.25 91 VAL A C 1
ATOM 720 O O . VAL A 1 91 ? -2.008 4.490 13.243 1.00 93.25 91 VAL A O 1
ATOM 723 N N . ALA A 1 92 ? -2.857 5.385 15.112 1.00 91.56 92 ALA A N 1
ATOM 724 C CA . ALA A 1 92 ? -1.572 5.883 15.605 1.00 91.56 92 ALA A CA 1
ATOM 725 C C . ALA A 1 92 ? -0.544 4.752 15.758 1.00 91.56 92 ALA A C 1
ATOM 727 O O . ALA A 1 92 ? 0.623 4.919 15.396 1.00 91.56 92 ALA A O 1
ATOM 728 N N . LYS A 1 93 ? -0.982 3.572 16.215 1.00 90.88 93 LYS A N 1
ATOM 729 C CA . LYS A 1 93 ? -0.114 2.395 16.330 1.00 90.88 93 LYS A CA 1
ATOM 730 C C . LYS A 1 93 ? 0.397 1.904 14.971 1.00 90.88 93 LYS A C 1
ATOM 732 O O . LYS A 1 93 ? 1.565 1.526 14.849 1.00 90.88 93 LYS A O 1
ATOM 737 N N . VAL A 1 94 ? -0.459 1.900 13.953 1.00 92.31 94 VAL A N 1
ATOM 738 C CA . VAL A 1 94 ? -0.105 1.429 12.605 1.00 92.31 94 VAL A CA 1
ATOM 739 C C . VAL A 1 94 ? 0.731 2.456 11.844 1.00 92.31 94 VAL A C 1
ATOM 741 O O . VAL A 1 94 ? 1.732 2.085 11.231 1.00 92.31 94 VAL A O 1
ATOM 744 N N . ALA A 1 95 ? 0.391 3.741 11.950 1.00 91.19 95 ALA A N 1
ATOM 745 C CA . ALA A 1 95 ? 1.157 4.838 11.364 1.00 91.19 95 ALA A CA 1
ATOM 746 C C . ALA A 1 95 ? 2.605 4.869 11.880 1.00 91.19 95 ALA A C 1
ATOM 748 O O . ALA A 1 95 ? 3.527 5.079 11.103 1.00 91.19 95 ALA A O 1
ATOM 749 N N . GLY A 1 96 ? 2.814 4.607 13.176 1.00 88.19 96 GLY A N 1
ATOM 750 C CA . GLY A 1 96 ? 4.150 4.569 13.776 1.00 88.19 96 GLY A CA 1
ATOM 751 C C . GLY A 1 96 ? 4.979 3.320 13.449 1.00 88.19 96 GLY A C 1
ATOM 752 O O . GLY A 1 96 ? 6.132 3.253 13.858 1.00 88.19 96 GLY A O 1
ATOM 753 N N . SER A 1 97 ? 4.412 2.319 12.768 1.00 89.19 97 SER A N 1
ATOM 754 C CA . SER A 1 97 ? 5.105 1.057 12.467 1.00 89.19 97 SER A CA 1
ATOM 755 C C . SER A 1 97 ? 5.280 0.814 10.973 1.00 89.19 97 SER A C 1
ATOM 757 O O . SER A 1 97 ? 6.398 0.621 10.515 1.00 89.19 97 SER A O 1
ATOM 759 N N . THR A 1 98 ? 4.181 0.798 10.221 1.00 85.44 98 THR A N 1
ATOM 760 C CA . THR A 1 98 ? 4.168 0.395 8.803 1.00 85.44 98 THR A CA 1
ATOM 761 C C . THR A 1 98 ? 3.544 1.445 7.897 1.00 85.44 98 THR A C 1
ATOM 763 O O . THR A 1 98 ? 3.955 1.565 6.749 1.00 85.44 98 THR A O 1
ATOM 766 N N . GLY A 1 99 ? 2.540 2.183 8.384 1.00 86.75 99 GLY A N 1
ATOM 767 C CA . GLY A 1 99 ? 1.720 3.050 7.534 1.00 86.75 99 GLY A CA 1
ATOM 768 C C . GLY A 1 99 ? 0.841 2.279 6.535 1.00 86.75 99 GLY A C 1
ATOM 769 O O . GLY A 1 99 ? 0.322 2.880 5.596 1.00 86.75 99 GLY A O 1
ATOM 770 N N . ASP A 1 100 ? 0.665 0.961 6.715 1.00 91.44 100 ASP A N 1
ATOM 771 C CA . ASP A 1 100 ? -0.173 0.117 5.854 1.00 91.44 100 ASP A CA 1
ATOM 772 C C . ASP A 1 100 ? -1.623 0.089 6.357 1.00 91.44 100 ASP A C 1
ATOM 774 O O . ASP A 1 100 ? -1.930 -0.385 7.456 1.00 91.44 100 ASP A O 1
ATOM 778 N N . VAL A 1 101 ? -2.547 0.545 5.511 1.00 92.62 101 VAL A N 1
ATOM 779 C CA . VAL A 1 101 ? -3.985 0.543 5.799 1.00 92.62 101 VAL A CA 1
ATOM 780 C C . VAL A 1 101 ? -4.544 -0.861 6.035 1.00 92.62 101 VAL A C 1
ATOM 782 O O . VAL A 1 101 ? -5.463 -1.025 6.839 1.00 92.62 101 VAL A O 1
ATOM 785 N N . ARG A 1 102 ? -3.979 -1.894 5.395 1.00 92.50 102 ARG A N 1
ATOM 786 C CA . ARG A 1 102 ? -4.402 -3.287 5.598 1.00 92.50 102 ARG A CA 1
ATOM 787 C C . ARG A 1 102 ? -4.228 -3.679 7.056 1.00 92.50 102 ARG A C 1
ATOM 789 O O . ARG A 1 102 ? -5.135 -4.262 7.643 1.00 92.50 102 ARG A O 1
ATOM 796 N N . ARG A 1 103 ? -3.105 -3.284 7.660 1.00 92.62 103 ARG A N 1
ATOM 797 C CA . ARG A 1 103 ? -2.806 -3.591 9.058 1.00 92.62 103 ARG A CA 1
ATOM 798 C C . ARG A 1 103 ? -3.739 -2.863 10.023 1.00 92.62 103 ARG A C 1
ATOM 800 O O . ARG A 1 103 ? -4.131 -3.445 11.030 1.00 92.62 103 ARG A O 1
ATOM 807 N N . ALA A 1 104 ? -4.138 -1.631 9.702 1.00 91.88 104 ALA A N 1
ATOM 808 C CA . ALA A 1 104 ? -5.133 -0.889 10.480 1.00 91.88 104 ALA A CA 1
ATOM 809 C C . ALA A 1 104 ? -6.509 -1.571 10.454 1.00 91.88 104 ALA A C 1
ATOM 811 O O . ALA A 1 104 ? -7.124 -1.754 11.503 1.00 91.88 104 ALA A O 1
ATOM 812 N N . LEU A 1 105 ? -6.966 -2.007 9.279 1.00 91.25 105 LEU A N 1
ATOM 813 C CA . LEU A 1 105 ? -8.247 -2.705 9.138 1.00 91.25 105 LEU A CA 1
ATOM 814 C C . LEU A 1 105 ? -8.232 -4.090 9.799 1.00 91.25 105 LEU A C 1
ATOM 816 O O . LEU A 1 105 ? -9.209 -4.479 10.433 1.00 91.25 105 LEU A O 1
ATOM 820 N N . GLU A 1 106 ? -7.122 -4.821 9.693 1.00 92.62 106 GLU A N 1
ATOM 821 C CA . GLU A 1 106 ? -6.948 -6.114 10.360 1.00 92.62 106 GLU A CA 1
ATOM 822 C C . GLU A 1 106 ? -6.972 -5.972 11.887 1.00 92.62 106 GLU A C 1
ATOM 824 O O . GLU A 1 106 ? -7.611 -6.772 12.571 1.00 92.62 106 GLU A O 1
ATOM 829 N N . LEU A 1 107 ? -6.327 -4.929 12.421 1.00 90.94 107 LEU A N 1
ATOM 830 C CA . LEU A 1 107 ? -6.358 -4.629 13.848 1.00 90.94 107 LEU A CA 1
ATOM 831 C C . LEU A 1 107 ? -7.792 -4.369 14.322 1.00 90.94 107 LEU A C 1
ATOM 833 O O . LEU A 1 107 ? -8.226 -4.982 15.292 1.00 90.94 107 LEU A O 1
ATOM 837 N N . LEU A 1 108 ? -8.542 -3.525 13.607 1.00 89.06 108 LEU A N 1
ATOM 838 C CA . LEU A 1 108 ? -9.939 -3.230 13.937 1.00 89.06 108 LEU A CA 1
ATOM 839 C C . LEU A 1 108 ? -10.824 -4.471 13.873 1.00 89.06 108 LEU A C 1
ATOM 841 O O . LEU A 1 108 ? -11.597 -4.717 14.796 1.00 89.06 108 LEU A O 1
ATOM 845 N N . ARG A 1 109 ? -10.676 -5.285 12.823 1.00 90.62 109 ARG A N 1
ATOM 846 C CA . ARG A 1 109 ? -11.385 -6.560 12.706 1.00 90.62 109 ARG A CA 1
ATOM 847 C C . ARG A 1 109 ? -11.121 -7.443 13.927 1.00 90.62 109 ARG A C 1
ATOM 849 O O . ARG A 1 109 ? -12.062 -7.949 14.529 1.00 90.62 109 ARG A O 1
ATOM 856 N N . ARG A 1 110 ? -9.855 -7.596 14.319 1.00 92.38 110 ARG A N 1
ATOM 857 C CA . ARG A 1 110 ? -9.480 -8.429 15.466 1.00 92.38 110 ARG A CA 1
ATOM 858 C C . ARG A 1 110 ? -10.011 -7.877 16.789 1.00 92.38 110 ARG A C 1
ATOM 860 O O . ARG A 1 110 ? -10.410 -8.652 17.651 1.00 92.38 110 ARG A O 1
ATOM 867 N N . THR A 1 111 ? -10.058 -6.556 16.948 1.00 89.69 111 THR A N 1
ATOM 868 C CA . THR A 1 111 ? -10.684 -5.915 18.112 1.00 89.69 111 THR A CA 1
ATOM 869 C C . THR A 1 111 ? -12.175 -6.236 18.197 1.00 89.69 111 THR A C 1
ATOM 871 O O . THR A 1 111 ? -12.654 -6.570 19.280 1.00 89.69 111 THR A O 1
ATOM 874 N N 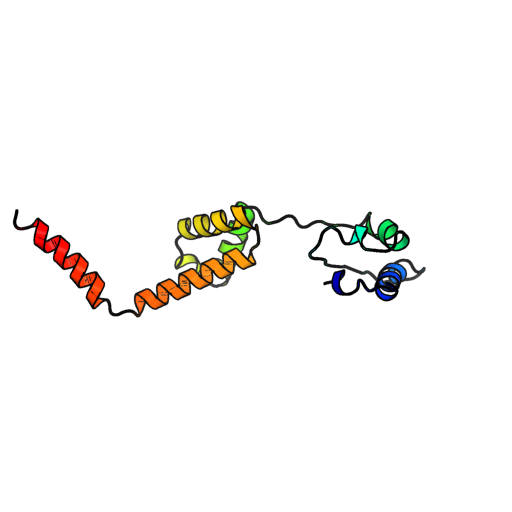. VAL A 1 112 ? -12.897 -6.200 17.072 1.00 89.38 112 VAL A N 1
ATOM 875 C CA . VAL A 1 112 ? -14.319 -6.577 17.021 1.00 89.38 112 VAL A CA 1
ATOM 876 C C . VAL A 1 112 ? -14.509 -8.053 17.375 1.00 89.38 112 VAL A C 1
ATOM 878 O O . VAL A 1 112 ? -15.335 -8.368 18.224 1.00 89.38 112 VAL A O 1
ATOM 881 N N . GLU A 1 113 ? -13.696 -8.953 16.814 1.00 91.38 113 GLU A N 1
ATOM 882 C CA . GLU A 1 113 ? -13.753 -10.390 17.129 1.00 91.38 113 GLU A CA 1
ATOM 883 C C . GLU A 1 113 ? -13.554 -10.662 18.636 1.00 91.38 113 GLU A C 1
ATOM 885 O O . GLU A 1 113 ? -14.271 -11.470 19.228 1.00 91.38 113 GLU A O 1
ATOM 890 N N . ILE A 1 114 ? -12.619 -9.956 19.283 1.00 92.12 114 ILE A N 1
ATOM 891 C CA . ILE A 1 114 ? -12.383 -10.062 20.733 1.00 92.12 114 ILE A CA 1
ATOM 892 C C . ILE A 1 114 ? -13.574 -9.510 21.530 1.00 92.12 114 ILE A C 1
ATOM 894 O O . ILE A 1 114 ? -13.992 -10.125 22.514 1.00 92.12 114 ILE A O 1
ATOM 898 N N . ALA A 1 115 ? -14.139 -8.375 21.113 1.00 89.06 115 ALA A N 1
ATOM 899 C CA . ALA A 1 115 ? -15.301 -7.779 21.768 1.00 89.06 115 ALA A CA 1
ATOM 900 C C . ALA A 1 115 ? -16.532 -8.701 21.695 1.00 89.06 115 ALA A C 1
ATOM 902 O O . ALA A 1 115 ? -17.222 -8.905 22.696 1.00 89.06 115 ALA A O 1
ATOM 903 N N . GLU A 1 116 ? -16.768 -9.332 20.543 1.00 89.94 116 GLU A N 1
ATOM 904 C CA . GLU A 1 116 ? -17.835 -10.319 20.382 1.00 89.94 116 GLU A CA 1
ATOM 905 C C . GLU A 1 116 ? -17.633 -11.538 21.291 1.00 89.94 116 GLU A C 1
ATOM 907 O O . GLU A 1 116 ? -18.584 -11.993 21.930 1.00 89.94 116 GLU A O 1
ATOM 912 N N . GLN A 1 117 ? -16.406 -12.058 21.396 1.00 91.88 117 GLN A N 1
ATOM 913 C CA . GLN A 1 117 ? -16.094 -13.178 22.292 1.00 91.88 117 GLN A CA 1
ATOM 914 C C . GLN A 1 117 ? -16.332 -12.818 23.763 1.00 91.88 117 GLN A C 1
ATOM 916 O O . GLN A 1 117 ? -16.935 -13.605 24.494 1.00 91.88 117 GLN A O 1
ATOM 921 N N . ALA A 1 118 ? -15.928 -11.617 24.185 1.00 89.62 118 ALA A N 1
ATOM 922 C CA . ALA A 1 118 ? -16.168 -11.124 25.538 1.00 89.62 118 ALA A CA 1
ATOM 923 C C . ALA A 1 118 ? -17.668 -10.973 25.847 1.00 89.62 118 ALA A C 1
ATOM 925 O O . ALA A 1 118 ? -18.094 -11.269 26.960 1.00 89.62 118 ALA A O 1
ATOM 926 N N . SER A 1 119 ? -18.480 -10.577 24.860 1.00 86.19 119 SER A N 1
ATOM 927 C CA . SER A 1 119 ? -19.937 -10.461 25.019 1.00 86.19 119 SER A CA 1
ATOM 928 C C . SER A 1 119 ? -20.659 -11.812 25.144 1.00 86.19 119 SER A C 1
ATOM 930 O O . SER A 1 119 ? -21.691 -11.898 25.809 1.00 86.19 119 SER A O 1
ATOM 932 N N . LYS A 1 120 ? -20.113 -12.870 24.523 1.00 76.62 120 LYS A N 1
ATOM 933 C CA . LYS A 1 120 ? -20.656 -14.241 24.545 1.00 76.62 120 LYS A CA 1
ATOM 934 C C . LYS A 1 120 ? -20.200 -15.050 25.760 1.00 76.62 120 LYS A C 1
ATOM 936 O O . LYS A 1 120 ? -20.843 -16.043 26.098 1.00 76.62 120 LYS A O 1
ATOM 941 N N . ALA A 1 121 ? -19.104 -14.657 26.410 1.00 63.09 121 ALA A N 1
ATOM 942 C CA . ALA A 1 121 ? -18.691 -15.261 27.669 1.00 63.09 121 ALA A CA 1
ATOM 943 C C . ALA A 1 121 ? -19.780 -15.022 28.738 1.00 63.09 121 ALA A C 1
ATOM 945 O O . ALA A 1 121 ? -20.333 -13.921 28.806 1.00 63.09 121 ALA A O 1
ATOM 946 N N . PRO A 1 122 ? -20.116 -16.018 29.581 1.00 53.56 122 PRO A N 1
ATOM 947 C CA . PRO A 1 122 ? -21.148 -15.840 30.588 1.00 53.56 122 PRO A CA 1
ATOM 948 C C . PRO A 1 122 ? -20.770 -14.672 31.508 1.00 53.56 122 PRO A C 1
ATOM 950 O O . PRO A 1 122 ? -19.768 -14.724 32.223 1.00 53.56 122 PRO A O 1
ATO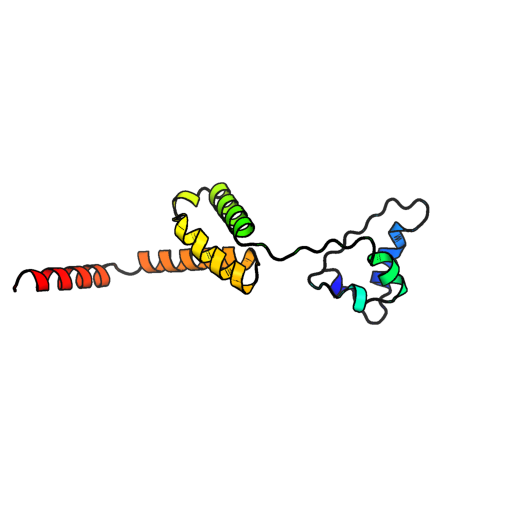M 953 N N . GLN A 1 123 ? -21.605 -13.631 31.528 1.00 55.16 123 GLN A N 1
ATOM 954 C CA . GLN A 1 123 ? -21.460 -12.431 32.368 1.00 55.16 123 GLN A CA 1
ATOM 955 C C . GLN A 1 123 ? -21.465 -12.734 33.887 1.00 55.16 123 GLN A C 1
ATOM 957 O O . GLN A 1 123 ? -21.371 -11.828 34.714 1.00 55.16 123 GLN A O 1
ATOM 962 N N . THR A 1 124 ? -21.542 -14.006 34.287 1.00 51.97 124 THR A N 1
ATOM 963 C CA . THR A 1 124 ? -21.619 -14.465 35.676 1.00 51.97 124 THR A CA 1
ATOM 964 C C . THR A 1 124 ? -20.332 -14.256 36.474 1.00 51.97 124 THR A C 1
ATOM 966 O O . THR A 1 124 ? -20.412 -14.161 37.697 1.00 51.97 124 THR A O 1
ATOM 969 N N . ALA A 1 125 ? -19.162 -14.137 35.838 1.00 52.16 125 ALA A N 1
ATOM 970 C CA . ALA A 1 125 ? -17.907 -13.891 36.558 1.00 52.16 125 ALA A CA 1
ATOM 971 C C . ALA A 1 125 ? -17.651 -12.393 36.813 1.00 52.16 125 ALA A C 1
ATOM 973 O O . ALA A 1 125 ? -17.327 -12.004 37.935 1.00 52.16 125 ALA A O 1
ATOM 974 N N . ALA A 1 126 ? -17.860 -11.538 35.805 1.00 52.38 126 ALA A N 1
ATOM 975 C CA . ALA A 1 126 ? -17.603 -10.100 35.917 1.00 52.38 126 ALA A CA 1
ATOM 976 C C . ALA A 1 126 ? -18.641 -9.381 36.801 1.00 52.38 126 ALA A C 1
ATOM 978 O O . ALA A 1 126 ? -18.268 -8.545 37.623 1.00 52.38 126 ALA A O 1
ATOM 979 N N . ALA A 1 127 ? -19.924 -9.762 36.719 1.00 52.00 127 ALA A N 1
ATOM 980 C CA . ALA A 1 127 ? -20.964 -9.203 37.586 1.00 52.00 127 ALA A CA 1
ATOM 981 C C . ALA A 1 127 ? -20.794 -9.622 39.063 1.00 52.00 127 ALA A C 1
ATOM 983 O O . ALA A 1 127 ? -21.053 -8.823 39.961 1.00 52.00 127 ALA A O 1
ATOM 984 N N . ARG A 1 128 ? -20.296 -10.841 39.337 1.00 51.19 128 ARG A N 1
ATOM 985 C CA . ARG A 1 128 ? -19.973 -11.285 40.709 1.00 51.19 128 ARG A CA 1
ATOM 986 C C . ARG A 1 128 ? -18.744 -10.583 41.281 1.00 51.19 128 ARG A C 1
ATOM 988 O O . ARG A 1 128 ? -18.753 -10.246 42.460 1.00 51.19 128 ARG A O 1
ATOM 995 N N . ALA A 1 129 ? -17.721 -10.324 40.465 1.00 53.06 129 ALA A N 1
ATOM 996 C CA . ALA A 1 129 ? -16.541 -9.580 40.902 1.00 53.06 129 ALA A CA 1
ATOM 997 C C . ALA A 1 129 ? -16.878 -8.112 41.226 1.00 53.06 129 ALA A C 1
ATOM 999 O O . ALA A 1 129 ? -16.462 -7.611 42.266 1.00 53.06 129 ALA A O 1
ATOM 1000 N N . ALA A 1 130 ? -17.699 -7.447 40.405 1.00 53.50 130 ALA A N 1
ATOM 1001 C CA . ALA A 1 130 ? -18.147 -6.078 40.675 1.00 53.50 130 ALA A CA 1
ATOM 1002 C C . ALA A 1 130 ? -19.051 -5.980 41.924 1.00 53.50 130 ALA A C 1
ATOM 1004 O O . ALA A 1 130 ? -18.895 -5.061 42.726 1.00 53.50 130 ALA A O 1
ATOM 1005 N N . ALA A 1 131 ? -19.944 -6.955 42.144 1.00 51.91 131 ALA A N 1
ATOM 1006 C CA . ALA A 1 131 ? -20.784 -7.006 43.344 1.00 51.91 131 ALA A CA 1
ATOM 1007 C C . ALA A 1 131 ? -19.985 -7.301 44.632 1.00 51.91 131 ALA A C 1
ATOM 1009 O O . ALA A 1 131 ? -20.311 -6.767 45.691 1.00 51.91 131 ALA A O 1
ATOM 1010 N N . ALA A 1 132 ? -18.917 -8.104 44.555 1.00 52.41 132 ALA A N 1
ATOM 1011 C CA . ALA A 1 132 ? -18.060 -8.410 45.704 1.00 52.41 132 ALA A CA 1
ATOM 1012 C C . ALA A 1 132 ? -17.239 -7.197 46.177 1.00 52.41 132 ALA A C 1
ATOM 1014 O O . ALA A 1 132 ? -17.044 -7.019 47.378 1.00 52.41 132 ALA A O 1
ATOM 1015 N N . VAL A 1 133 ? -16.801 -6.331 45.256 1.00 55.66 133 VAL A N 1
ATOM 1016 C CA . VAL A 1 133 ? -16.066 -5.103 45.608 1.00 55.66 133 VAL A CA 1
ATOM 1017 C C . VAL A 1 133 ? -17.005 -4.040 46.193 1.00 55.66 133 VAL A C 1
ATOM 1019 O O . VAL A 1 133 ? -16.631 -3.353 47.139 1.00 55.66 133 VAL A O 1
ATOM 1022 N N . ALA A 1 134 ? -18.247 -3.947 45.706 1.00 49.66 134 ALA A N 1
ATOM 1023 C CA . ALA A 1 134 ? -19.247 -3.030 46.259 1.00 49.66 134 ALA A CA 1
ATOM 1024 C C . ALA A 1 134 ? -19.748 -3.449 47.658 1.00 49.66 134 ALA A C 1
ATOM 1026 O O . ALA A 1 134 ? -20.005 -2.589 48.497 1.00 49.66 134 ALA A O 1
ATOM 1027 N N . GLY A 1 135 ? -19.846 -4.755 47.941 1.00 45.06 135 GLY A N 1
ATOM 1028 C CA . GLY A 1 135 ? -20.260 -5.266 49.255 1.00 45.06 135 GLY A CA 1
ATOM 1029 C C . GLY A 1 135 ? -19.226 -5.067 50.371 1.00 45.06 135 GLY A C 1
ATOM 1030 O O . GLY A 1 135 ? -19.607 -4.902 51.524 1.00 45.06 135 GLY A O 1
ATOM 1031 N N . ALA A 1 136 ? -17.930 -5.029 50.043 1.00 49.56 136 ALA A N 1
ATOM 1032 C CA . ALA A 1 136 ? -16.858 -4.838 51.025 1.00 49.56 136 ALA A CA 1
ATOM 1033 C C . ALA A 1 136 ? -16.692 -3.375 51.487 1.00 49.56 136 ALA A C 1
ATOM 1035 O O . ALA A 1 136 ? -16.128 -3.130 52.550 1.00 49.56 136 ALA A O 1
ATOM 1036 N N . ALA A 1 137 ? -17.190 -2.403 50.715 1.00 46.94 137 ALA A N 1
ATOM 1037 C CA . ALA A 1 137 ? -17.091 -0.976 51.036 1.00 46.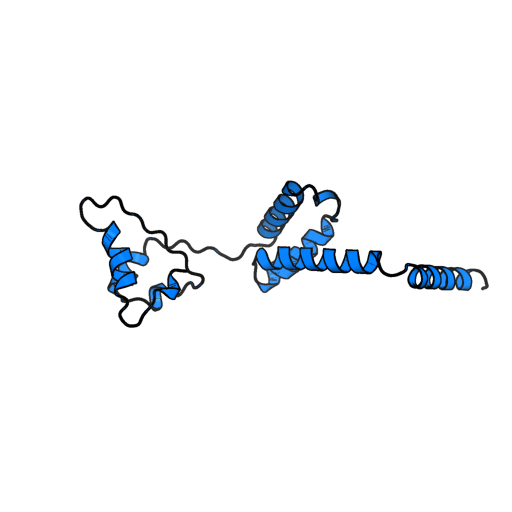94 137 ALA A CA 1
ATOM 1038 C C . ALA A 1 137 ? -18.234 -0.453 51.932 1.00 46.94 137 ALA A C 1
ATOM 1040 O O . ALA A 1 137 ? -18.169 0.683 52.386 1.00 46.94 137 ALA A O 1
ATOM 1041 N N . ALA A 1 138 ? -19.273 -1.256 52.188 1.00 46.12 138 ALA A N 1
ATOM 1042 C CA . ALA A 1 138 ? -20.434 -0.869 53.000 1.00 46.12 138 ALA A CA 1
ATOM 1043 C C . ALA A 1 138 ? -20.399 -1.414 54.445 1.00 46.12 138 ALA A C 1
ATOM 1045 O O . ALA A 1 138 ? -21.349 -1.203 55.196 1.00 46.12 138 ALA A O 1
ATOM 1046 N N . SER A 1 139 ? -19.336 -2.128 54.835 1.00 48.44 139 SER A N 1
ATOM 1047 C CA . SER A 1 139 ? -19.182 -2.740 56.166 1.00 48.44 139 SER A CA 1
ATOM 1048 C C . SER A 1 139 ? -17.928 -2.282 56.929 1.00 48.44 139 SER A C 1
ATOM 1050 O O . SER A 1 139 ? -17.434 -3.025 57.778 1.00 48.44 139 SER A O 1
ATOM 1052 N N . ALA A 1 140 ? -17.404 -1.095 56.623 1.00 40.00 140 ALA A N 1
ATOM 1053 C CA . ALA A 1 140 ? -16.350 -0.416 57.381 1.00 40.00 140 ALA A CA 1
ATOM 1054 C C . ALA A 1 140 ? -16.850 0.971 57.797 1.00 40.00 140 ALA A C 1
ATOM 1056 O O . ALA A 1 140 ? -16.544 1.377 58.938 1.00 40.00 140 ALA A O 1
#

Radius of gyration: 26.11 Å; chains: 1; bounding box: 43×27×92 Å

pLDDT: mean 81.99, std 13.99, range [40.0, 95.0]

Secondary structure (DSSP, 8-state):
-GGGG--SS-HHHHHHHHGGGSTT---------S-TTHHHHS-HHHHHHHTTS----PPPPHHHHHHHHHHHHHHTT-GGGS-HHHHHHHHHHHHTTT--HHHHHHHHHHHHHHHHHHHHS-THHHHHHHHHHHHHTS--